Protein AF-A0A7G9Y6M0-F1 (afdb_monomer_lite)

Structure (mmCIF, N/CA/C/O backbone):
data_AF-A0A7G9Y6M0-F1
#
_entry.id   AF-A0A7G9Y6M0-F1
#
loop_
_atom_site.group_PDB
_atom_site.id
_atom_site.type_symbol
_atom_site.label_atom_id
_atom_site.label_alt_id
_atom_site.label_comp_id
_atom_site.label_asym_id
_atom_site.label_entity_id
_atom_site.label_seq_id
_atom_site.pdbx_PDB_ins_code
_atom_site.Cartn_x
_atom_site.Cartn_y
_atom_site.Cartn_z
_atom_site.occupancy
_atom_site.B_iso_or_equiv
_atom_site.auth_seq_id
_atom_site.auth_comp_id
_atom_site.auth_asym_id
_atom_site.auth_atom_id
_atom_site.pdbx_PDB_model_num
ATOM 1 N N . MET A 1 1 ? 20.302 6.269 -8.815 1.00 52.66 1 MET A N 1
ATOM 2 C CA . MET A 1 1 ? 19.053 7.052 -8.926 1.00 52.66 1 MET A CA 1
ATOM 3 C C . MET A 1 1 ? 18.201 6.391 -9.985 1.00 52.66 1 MET A C 1
ATOM 5 O O . MET A 1 1 ? 18.621 6.371 -11.130 1.00 52.66 1 MET A O 1
ATOM 9 N N . HIS A 1 2 ? 17.099 5.749 -9.602 1.00 72.06 2 HIS A N 1
ATOM 10 C CA . HIS A 1 2 ? 16.377 4.908 -10.551 1.00 72.06 2 HIS A CA 1
ATOM 11 C C . HIS A 1 2 ? 15.519 5.809 -11.470 1.00 72.06 2 HIS A C 1
ATOM 13 O O . HIS A 1 2 ? 15.731 5.808 -12.673 1.00 72.06 2 HIS A O 1
ATOM 19 N N . TRP A 1 3 ? 14.688 6.715 -10.933 1.00 73.25 3 TRP A N 1
ATOM 20 C CA . TRP A 1 3 ? 13.556 7.323 -11.669 1.00 73.25 3 TRP A CA 1
ATOM 21 C C . TRP A 1 3 ? 13.894 8.342 -12.760 1.00 73.25 3 TRP A C 1
ATOM 23 O O . TRP A 1 3 ? 13.186 8.400 -13.757 1.00 73.25 3 TRP A O 1
ATOM 33 N N . ASN A 1 4 ? 14.970 9.109 -12.597 1.00 83.38 4 ASN A N 1
ATOM 34 C CA . ASN A 1 4 ? 15.598 10.022 -13.569 1.00 83.38 4 ASN A CA 1
ATOM 35 C C . ASN A 1 4 ? 14.717 10.646 -14.689 1.00 83.38 4 ASN A C 1
ATOM 37 O O . ASN A 1 4 ? 15.151 10.740 -15.833 1.00 83.38 4 ASN A O 1
ATOM 41 N N . GLY A 1 5 ? 13.475 11.049 -14.394 1.00 83.44 5 GLY A N 1
ATOM 42 C CA . GLY A 1 5 ? 12.562 11.658 -15.373 1.00 83.44 5 GLY A CA 1
ATOM 43 C C . GLY A 1 5 ? 11.964 10.702 -16.415 1.00 83.44 5 GLY A C 1
ATOM 44 O O . GLY A 1 5 ? 11.389 11.159 -17.401 1.00 83.44 5 GLY A O 1
ATOM 45 N N . THR A 1 6 ? 12.069 9.384 -16.225 1.00 85.69 6 THR A N 1
ATOM 46 C CA . THR A 1 6 ? 11.450 8.413 -17.136 1.00 85.69 6 THR A CA 1
ATOM 47 C C . THR A 1 6 ? 9.928 8.505 -17.048 1.00 85.69 6 THR A C 1
ATOM 49 O O . THR A 1 6 ? 9.337 8.277 -15.996 1.00 85.69 6 THR A O 1
ATOM 52 N N . LEU A 1 7 ? 9.270 8.791 -18.172 1.00 89.56 7 LEU A N 1
ATOM 53 C CA . LEU A 1 7 ? 7.811 8.847 -18.232 1.00 89.56 7 LEU A CA 1
ATOM 54 C C . LEU A 1 7 ? 7.196 7.442 -18.121 1.00 89.56 7 LEU A C 1
ATOM 56 O O . LEU A 1 7 ? 7.385 6.604 -19.016 1.00 89.56 7 LEU A O 1
ATOM 60 N N . LEU A 1 8 ? 6.394 7.209 -17.078 1.00 91.62 8 LEU A N 1
ATOM 61 C CA . LEU A 1 8 ? 5.509 6.043 -16.969 1.00 91.62 8 LEU A CA 1
ATOM 62 C C . LEU A 1 8 ? 4.224 6.263 -17.751 1.00 91.62 8 LEU A C 1
ATOM 64 O O . LEU A 1 8 ? 3.172 6.595 -17.217 1.00 91.62 8 LEU A O 1
ATOM 68 N N . SER A 1 9 ? 4.328 6.049 -19.051 1.00 93.31 9 SER A N 1
ATOM 69 C CA . SER A 1 9 ? 3.227 6.223 -19.992 1.00 93.31 9 SER A CA 1
ATOM 70 C C . SER A 1 9 ? 2.165 5.118 -19.931 1.00 93.31 9 SER A C 1
ATOM 72 O O . SER A 1 9 ? 1.166 5.208 -20.636 1.00 93.31 9 SER A O 1
ATOM 74 N N . SER A 1 10 ? 2.372 4.049 -19.154 1.00 95.31 10 SER A N 1
ATOM 75 C CA . SER A 1 10 ? 1.404 2.958 -19.015 1.00 95.31 10 SER A CA 1
ATOM 76 C C . SER A 1 10 ? 1.577 2.188 -17.707 1.00 95.31 10 SER A C 1
ATOM 78 O O . SER A 1 10 ? 2.654 2.191 -17.107 1.00 95.31 10 SER A O 1
ATOM 80 N N . VAL A 1 11 ? 0.523 1.469 -17.309 1.00 94.00 11 VAL A N 1
ATOM 81 C CA . VAL A 1 11 ? 0.524 0.571 -16.141 1.00 94.00 11 VAL A CA 1
ATOM 82 C C . VAL A 1 11 ? 1.621 -0.489 -16.261 1.00 94.00 11 VAL A C 1
ATOM 84 O O . VAL A 1 11 ? 2.420 -0.654 -15.346 1.00 94.00 11 VAL A O 1
ATOM 87 N N . ASN A 1 12 ? 1.735 -1.149 -17.418 1.00 94.50 12 ASN A N 1
ATOM 88 C CA . ASN A 1 12 ? 2.785 -2.145 -17.651 1.00 94.50 12 ASN A CA 1
ATOM 89 C C . ASN A 1 12 ? 4.186 -1.552 -17.492 1.00 94.50 12 ASN A C 1
ATOM 91 O O . ASN A 1 12 ? 5.059 -2.178 -16.895 1.00 94.50 12 ASN A O 1
ATOM 95 N N . LYS A 1 13 ? 4.402 -0.332 -17.997 1.00 92.75 13 LYS A N 1
ATOM 96 C CA . LYS A 1 13 ? 5.686 0.353 -17.847 1.00 92.75 13 LYS A CA 1
ATOM 97 C C . LYS A 1 13 ? 5.976 0.642 -16.378 1.00 92.75 13 LYS A C 1
ATOM 99 O O . LYS A 1 13 ? 7.095 0.415 -15.947 1.00 92.75 13 LYS A O 1
ATOM 104 N N . ALA A 1 14 ? 4.971 1.076 -15.617 1.00 92.50 14 ALA A N 1
ATOM 105 C CA . ALA A 1 14 ? 5.087 1.316 -14.182 1.00 92.50 14 ALA A CA 1
ATOM 106 C C . ALA A 1 14 ? 5.495 0.057 -13.411 1.00 92.50 14 ALA A C 1
ATOM 108 O O . ALA A 1 14 ? 6.433 0.104 -12.622 1.00 92.50 14 ALA A O 1
ATOM 109 N N . ILE A 1 15 ? 4.833 -1.067 -13.689 1.00 94.31 15 ILE A N 1
ATOM 110 C CA . ILE A 1 15 ? 5.096 -2.354 -1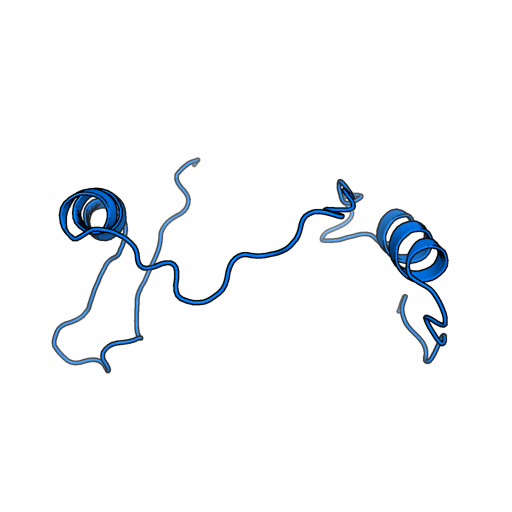3.035 1.00 94.31 15 ILE A CA 1
ATOM 111 C C . ILE A 1 15 ? 6.518 -2.824 -13.319 1.00 94.31 15 ILE A C 1
ATOM 113 O O . ILE A 1 15 ? 7.272 -3.058 -12.383 1.00 94.31 15 ILE A O 1
ATOM 117 N N . ARG A 1 16 ? 6.918 -2.892 -14.597 1.00 92.19 16 ARG A N 1
ATOM 118 C CA . ARG A 1 16 ? 8.274 -3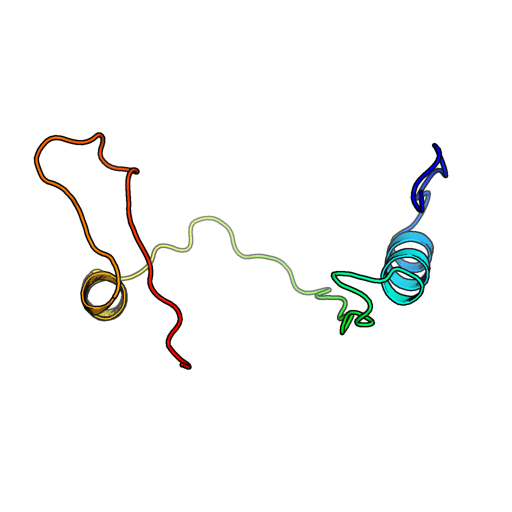.326 -14.979 1.00 92.19 16 ARG A CA 1
ATOM 119 C C . ARG A 1 16 ? 9.353 -2.495 -14.319 1.00 92.19 16 ARG A C 1
ATOM 121 O O . ARG A 1 16 ? 10.393 -3.000 -13.930 1.00 92.19 16 ARG A O 1
ATOM 128 N N . TRP A 1 17 ? 9.088 -1.209 -14.198 1.00 91.25 17 TRP A N 1
ATOM 129 C CA . TRP A 1 17 ? 10.018 -0.280 -13.608 1.00 91.25 17 TRP A CA 1
ATOM 130 C C . TRP A 1 17 ? 10.082 -0.418 -12.080 1.00 91.25 17 TRP A C 1
ATOM 132 O O . TRP A 1 17 ? 11.148 -0.308 -11.478 1.00 91.25 17 TRP A O 1
ATOM 142 N N . ALA A 1 18 ? 8.949 -0.727 -11.449 1.00 91.56 18 ALA A N 1
ATOM 143 C CA . ALA A 1 18 ? 8.921 -1.088 -10.044 1.00 91.56 18 ALA A CA 1
ATOM 144 C C . ALA A 1 18 ? 9.656 -2.405 -9.760 1.00 91.56 18 ALA A C 1
ATOM 146 O O . ALA A 1 18 ? 10.330 -2.508 -8.747 1.00 91.56 18 ALA A O 1
ATOM 147 N N . GLU A 1 19 ? 9.598 -3.383 -10.661 1.00 92.31 19 GLU A N 1
ATOM 148 C CA . GLU A 1 19 ? 10.311 -4.660 -10.509 1.00 92.31 19 GLU A CA 1
ATOM 149 C C . GLU A 1 19 ? 11.842 -4.500 -10.548 1.00 92.31 19 GLU A C 1
ATOM 151 O O . GLU A 1 19 ? 12.557 -5.258 -9.894 1.00 92.31 19 GLU A O 1
ATOM 156 N N . THR A 1 20 ? 12.370 -3.516 -11.286 1.00 91.44 20 THR A N 1
ATOM 157 C CA . THR A 1 20 ? 13.826 -3.319 -11.412 1.00 91.44 20 THR A CA 1
ATOM 158 C C . THR A 1 20 ? 14.444 -2.543 -10.256 1.00 91.44 20 THR A C 1
ATOM 160 O O . THR A 1 20 ? 15.667 -2.557 -10.104 1.00 91.44 20 THR A O 1
ATOM 163 N N . MET A 1 21 ? 13.633 -1.852 -9.448 1.00 90.44 21 MET A N 1
ATOM 164 C CA . MET A 1 21 ? 14.157 -1.050 -8.348 1.00 90.44 21 MET A CA 1
ATOM 165 C C . MET A 1 21 ? 14.652 -1.928 -7.195 1.00 90.44 21 MET A C 1
ATOM 167 O O . MET A 1 21 ? 14.273 -3.089 -7.048 1.00 90.44 21 MET A O 1
ATOM 171 N N . THR A 1 22 ? 15.482 -1.340 -6.341 1.00 90.25 22 THR A N 1
ATOM 172 C CA . THR A 1 22 ? 15.872 -1.933 -5.065 1.00 90.25 22 THR A CA 1
ATOM 173 C C . THR A 1 22 ? 15.537 -0.969 -3.939 1.00 90.25 22 THR A C 1
ATOM 175 O O . THR A 1 22 ? 15.772 0.238 -4.034 1.00 90.25 22 THR A O 1
ATOM 178 N N . TRP A 1 23 ? 14.977 -1.506 -2.861 1.00 83.69 23 TRP A N 1
ATOM 179 C CA . TRP A 1 23 ? 14.753 -0.796 -1.612 1.00 83.69 23 TRP A CA 1
ATOM 180 C C . TRP A 1 23 ? 15.611 -1.444 -0.533 1.00 83.69 23 TRP A C 1
ATOM 182 O O . TRP A 1 23 ? 15.480 -2.638 -0.283 1.00 83.69 23 TRP A O 1
ATOM 192 N N . ASN A 1 24 ? 16.522 -0.679 0.072 1.00 88.81 24 ASN A N 1
ATOM 193 C CA . ASN A 1 24 ? 17.512 -1.207 1.018 1.00 88.81 24 ASN A CA 1
ATOM 194 C C . ASN A 1 24 ? 18.252 -2.457 0.483 1.00 88.81 24 ASN A C 1
ATOM 196 O O . ASN A 1 24 ? 18.370 -3.469 1.167 1.00 88.81 24 ASN A O 1
ATOM 200 N N . SER A 1 25 ? 18.685 -2.410 -0.783 1.00 90.38 25 SER A N 1
ATOM 201 C CA . SER A 1 25 ? 19.321 -3.531 -1.504 1.00 90.38 25 SER A CA 1
ATOM 202 C C . SER A 1 25 ? 18.443 -4.775 -1.721 1.00 90.38 25 SER A C 1
ATOM 204 O O . SER A 1 25 ? 18.936 -5.781 -2.222 1.00 90.38 25 SER A O 1
ATOM 206 N N . VAL A 1 26 ? 17.147 -4.711 -1.407 1.00 91.69 26 VAL A N 1
ATOM 207 C CA . VAL A 1 26 ? 16.182 -5.800 -1.604 1.00 91.69 26 VAL A CA 1
ATOM 208 C C . VAL A 1 26 ? 15.265 -5.480 -2.783 1.00 91.69 26 VAL A C 1
ATOM 210 O O . VAL A 1 26 ? 14.795 -4.349 -2.934 1.00 91.69 26 VAL A O 1
ATOM 213 N N . HIS A 1 27 ? 15.003 -6.476 -3.629 1.00 90.44 27 HIS A N 1
ATOM 214 C CA . HIS A 1 27 ? 14.027 -6.347 -4.708 1.00 90.44 27 HIS A CA 1
ATOM 215 C C . HIS A 1 27 ? 12.594 -6.363 -4.158 1.00 90.44 27 HIS A C 1
ATOM 217 O O . HIS A 1 27 ? 12.277 -7.188 -3.298 1.00 90.44 27 HIS A O 1
ATOM 223 N N . PRO A 1 28 ? 11.710 -5.480 -4.643 1.00 92.62 28 PRO A N 1
ATOM 224 C CA . PRO A 1 28 ? 10.328 -5.450 -4.198 1.00 92.62 28 PRO A CA 1
ATOM 225 C C . PRO A 1 28 ? 9.519 -6.612 -4.786 1.00 92.62 28 PRO A C 1
ATOM 227 O O . PRO A 1 28 ? 9.759 -7.062 -5.906 1.00 92.62 28 PRO A O 1
ATOM 230 N N . ALA A 1 29 ? 8.487 -7.037 -4.057 1.00 94.06 29 ALA A N 1
ATOM 231 C CA . ALA A 1 29 ? 7.420 -7.867 -4.603 1.00 94.06 29 ALA A CA 1
ATOM 232 C C . ALA A 1 29 ? 6.341 -6.960 -5.211 1.00 94.06 29 ALA A C 1
ATOM 234 O O . ALA A 1 29 ? 5.712 -6.174 -4.499 1.00 94.06 29 ALA A O 1
ATOM 235 N N . VAL A 1 30 ? 6.118 -7.062 -6.520 1.00 93.56 30 VAL A N 1
ATOM 236 C CA . VAL A 1 30 ? 5.203 -6.175 -7.251 1.00 93.56 30 VAL A CA 1
ATOM 237 C C . VAL A 1 30 ? 3.944 -6.937 -7.655 1.00 93.56 30 VAL A C 1
ATOM 239 O O . VAL A 1 30 ? 4.020 -7.977 -8.299 1.00 93.56 30 VAL A O 1
ATOM 242 N N . HIS A 1 31 ? 2.778 -6.398 -7.292 1.00 93.94 31 HIS A N 1
ATOM 243 C CA . HIS A 1 31 ? 1.473 -6.947 -7.660 1.00 93.94 31 HIS A CA 1
ATOM 244 C C . HIS A 1 31 ? 0.578 -5.832 -8.199 1.00 93.94 31 HIS A C 1
ATOM 246 O O . HIS A 1 31 ? 0.415 -4.795 -7.554 1.00 93.94 31 HIS A O 1
ATOM 252 N N . LE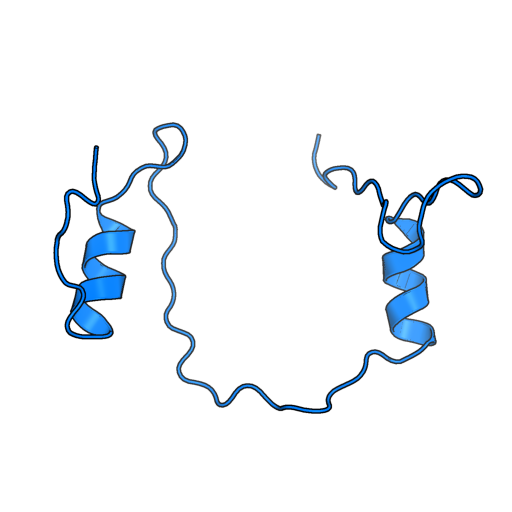U A 1 32 ? -0.025 -6.050 -9.370 1.00 94.12 32 LEU A N 1
ATOM 253 C CA . LEU A 1 32 ? -1.071 -5.172 -9.886 1.00 94.12 32 LEU A CA 1
ATOM 254 C C . LEU A 1 32 ? -2.410 -5.561 -9.260 1.00 94.12 32 LEU A C 1
ATOM 256 O O . LEU A 1 32 ? -2.841 -6.705 -9.376 1.00 94.12 32 LEU A O 1
ATOM 260 N N . ILE A 1 33 ? -3.081 -4.595 -8.636 1.00 92.44 33 ILE A N 1
ATOM 261 C CA . ILE A 1 33 ? -4.466 -4.742 -8.191 1.00 92.44 33 ILE A CA 1
ATOM 262 C C . ILE A 1 33 ? -5.341 -4.026 -9.220 1.00 92.44 33 ILE A C 1
ATOM 264 O O . ILE A 1 33 ? -5.422 -2.803 -9.230 1.00 92.44 33 ILE A O 1
ATOM 268 N N . ASP A 1 34 ? -5.982 -4.794 -10.094 1.00 92.31 34 ASP A N 1
ATOM 269 C CA . ASP A 1 34 ? -6.875 -4.316 -11.161 1.00 92.31 34 ASP A CA 1
ATOM 270 C C . ASP A 1 34 ? -8.351 -4.237 -10.728 1.00 92.31 34 ASP A C 1
ATOM 272 O O . ASP A 1 34 ? -9.252 -3.996 -11.532 1.00 92.31 34 ASP A O 1
ATOM 276 N N . LYS A 1 35 ? -8.608 -4.421 -9.432 1.00 92.06 35 LYS A N 1
ATOM 277 C CA . LYS A 1 35 ? -9.945 -4.360 -8.846 1.00 92.06 35 LYS A CA 1
ATOM 278 C C . LYS A 1 35 ? -10.377 -2.916 -8.630 1.00 92.06 35 LYS A C 1
ATOM 280 O O . LYS A 1 35 ? -9.584 -2.055 -8.252 1.00 92.06 35 LYS A O 1
ATOM 285 N N . VAL A 1 36 ? -11.676 -2.673 -8.776 1.00 89.88 36 VAL A N 1
ATOM 286 C CA . VAL A 1 36 ? -12.278 -1.387 -8.415 1.00 89.88 36 VAL A CA 1
ATOM 287 C C . VAL A 1 36 ? -12.155 -1.187 -6.906 1.00 89.88 36 VAL A C 1
ATOM 289 O O . VAL A 1 36 ? -12.705 -1.963 -6.122 1.00 89.88 36 VAL A O 1
ATOM 292 N N . TYR A 1 37 ? -11.449 -0.132 -6.500 1.00 86.94 37 TYR A N 1
ATOM 293 C CA . TYR A 1 37 ? -11.408 0.283 -5.105 1.00 86.94 37 TYR A CA 1
ATOM 294 C C . TYR A 1 37 ? -12.756 0.898 -4.725 1.00 86.94 37 TYR A C 1
ATOM 296 O O . TYR A 1 37 ? -13.178 1.908 -5.292 1.00 86.94 37 TYR A O 1
ATOM 304 N N . GLN A 1 38 ? -13.462 0.263 -3.794 1.00 89.69 38 GLN A N 1
ATOM 305 C CA . GLN A 1 38 ? -14.769 0.742 -3.366 1.00 89.69 38 GLN A CA 1
ATOM 306 C C . GLN A 1 38 ? -14.618 1.998 -2.504 1.00 89.69 38 GLN A C 1
ATOM 308 O O . GLN A 1 38 ? -13.950 1.998 -1.472 1.00 89.69 38 GLN A O 1
ATOM 313 N N . ASN A 1 39 ? -15.284 3.072 -2.919 1.00 87.06 39 ASN A N 1
ATOM 314 C CA . ASN A 1 39 ? -15.305 4.331 -2.184 1.00 87.06 39 ASN A CA 1
ATOM 315 C C . ASN A 1 39 ? -16.424 4.336 -1.135 1.00 87.06 39 ASN A C 1
ATOM 317 O O . ASN A 1 39 ? -17.447 3.676 -1.293 1.00 87.06 39 ASN A O 1
ATOM 321 N N . GLY A 1 40 ? -16.241 5.106 -0.059 1.00 87.62 40 GLY A N 1
ATOM 322 C CA . GLY A 1 40 ? -17.235 5.230 1.015 1.00 87.62 40 GLY A CA 1
ATOM 323 C C . GLY A 1 40 ? -17.267 4.059 2.003 1.00 87.62 40 GLY A C 1
ATOM 324 O O . GLY A 1 40 ? -18.049 4.092 2.953 1.00 87.62 40 GLY A O 1
ATOM 325 N N . VAL A 1 41 ? -16.397 3.061 1.829 1.00 86.94 41 VAL A N 1
ATOM 326 C CA . VAL A 1 41 ? -16.205 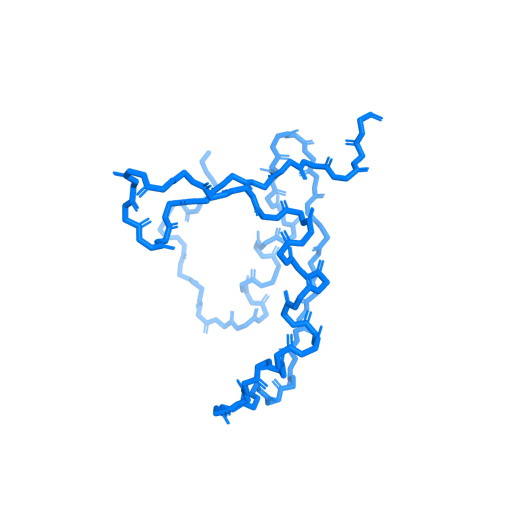1.982 2.801 1.00 86.94 41 VAL A CA 1
ATOM 327 C C . VAL A 1 41 ? -15.601 2.570 4.078 1.00 86.94 41 VAL A C 1
ATOM 329 O O . VAL A 1 41 ? -14.561 3.228 4.042 1.00 86.94 41 VAL A O 1
ATOM 332 N N . LYS A 1 42 ? -16.268 2.354 5.214 1.00 86.88 42 LYS A N 1
ATOM 333 C CA . LYS A 1 42 ? -15.792 2.761 6.541 1.00 86.88 42 LYS A CA 1
ATOM 334 C C . LYS A 1 42 ? -15.563 1.526 7.393 1.00 86.88 42 LYS A C 1
ATOM 336 O O . LYS A 1 42 ? -16.368 0.599 7.371 1.00 86.88 42 LYS A O 1
ATOM 341 N N . LEU A 1 43 ? -14.488 1.548 8.173 1.00 87.19 43 LEU A N 1
ATOM 342 C CA . LEU A 1 43 ? -14.228 0.507 9.154 1.00 87.19 43 LEU A CA 1
ATOM 343 C C . LEU A 1 43 ? -15.302 0.554 10.249 1.00 87.19 43 LEU A C 1
ATOM 345 O O . LEU A 1 43 ? -15.681 1.636 10.712 1.00 87.19 43 LEU A O 1
ATOM 349 N N . THR A 1 44 ? -15.807 -0.608 10.661 1.00 92.81 44 THR A N 1
ATOM 350 C CA . THR A 1 44 ? -16.721 -0.687 11.805 1.00 92.81 44 THR A CA 1
ATOM 351 C C . THR A 1 44 ? -15.972 -0.335 13.091 1.00 92.81 44 THR A C 1
ATOM 353 O O . THR A 1 44 ? -14.753 -0.480 13.178 1.00 92.81 44 THR A O 1
ATOM 356 N N . LYS A 1 45 ? -16.696 0.120 14.122 1.00 91.56 45 LYS A N 1
ATOM 357 C CA . LYS A 1 45 ? -16.085 0.425 15.430 1.00 91.56 45 LYS A CA 1
ATOM 358 C C . LYS A 1 45 ? -15.394 -0.798 16.036 1.00 91.56 45 LYS A C 1
ATOM 360 O O . LYS A 1 45 ? -14.341 -0.665 16.645 1.00 91.56 45 LYS A O 1
ATOM 365 N N . GLU A 1 46 ? -15.983 -1.973 15.841 1.00 92.12 46 GLU A N 1
ATOM 366 C CA . GLU A 1 46 ? -15.451 -3.255 16.305 1.00 92.12 46 GLU A CA 1
ATOM 367 C C . GLU A 1 46 ? -14.120 -3.585 15.628 1.00 92.12 46 GLU A C 1
ATOM 369 O O . GLU A 1 46 ? -13.143 -3.867 16.313 1.00 92.12 46 GLU A O 1
ATOM 374 N N . ALA A 1 47 ? -14.047 -3.463 14.299 1.00 93.06 47 ALA A N 1
ATOM 375 C CA . ALA A 1 47 ? -12.812 -3.720 13.568 1.00 93.06 47 ALA A CA 1
ATOM 376 C C . ALA A 1 47 ? -11.734 -2.659 13.863 1.00 93.06 47 ALA A C 1
ATOM 378 O O . ALA A 1 47 ? -10.561 -2.998 13.983 1.00 93.06 47 ALA A O 1
ATOM 379 N N . MET A 1 48 ? -12.120 -1.391 14.061 1.00 92.44 48 MET A N 1
ATOM 380 C CA . MET A 1 48 ? -11.188 -0.336 14.480 1.00 92.44 48 MET A CA 1
ATOM 381 C C . MET A 1 48 ? -10.608 -0.604 15.872 1.00 92.44 48 MET A C 1
ATOM 383 O O . MET A 1 48 ? -9.441 -0.312 16.100 1.00 92.44 48 MET A O 1
ATOM 387 N N . LYS A 1 49 ? -11.386 -1.185 16.795 1.00 91.38 49 LYS A N 1
ATOM 388 C CA . LYS A 1 49 ? -10.913 -1.504 18.149 1.00 91.38 49 LYS A CA 1
ATOM 389 C C . LYS A 1 49 ? -9.702 -2.440 18.122 1.00 91.38 49 LYS A C 1
ATOM 391 O O . LYS A 1 49 ? -8.760 -2.204 18.862 1.00 91.38 49 LYS A O 1
ATOM 396 N N . ILE A 1 50 ? -9.706 -3.427 17.224 1.00 91.75 50 ILE A N 1
ATOM 397 C CA . ILE A 1 50 ? -8.573 -4.342 17.018 1.00 91.75 50 ILE A CA 1
ATOM 398 C C . ILE A 1 50 ? -7.335 -3.567 16.540 1.00 91.75 50 ILE A C 1
ATOM 400 O O . ILE A 1 50 ? -6.220 -3.836 16.970 1.00 91.75 50 ILE A O 1
ATOM 404 N N . CYS A 1 51 ? -7.507 -2.574 15.663 1.00 89.44 51 CYS A N 1
ATOM 405 C CA . CYS A 1 51 ? -6.398 -1.723 15.233 1.00 89.44 51 CYS A CA 1
ATOM 406 C C . CYS A 1 51 ? -5.872 -0.829 16.368 1.00 89.44 51 CYS A C 1
ATOM 408 O O . CYS A 1 51 ? -4.662 -0.660 16.486 1.00 89.44 51 CYS A O 1
ATOM 410 N N . GLU A 1 52 ? -6.759 -0.278 17.203 1.00 90.44 52 GLU A N 1
ATOM 411 C CA . GLU A 1 52 ? -6.391 0.577 18.345 1.00 90.44 52 GLU A CA 1
ATOM 412 C C . GLU A 1 52 ? -5.578 -0.172 19.415 1.00 90.44 52 GLU A C 1
ATOM 414 O O . GLU A 1 52 ? -4.821 0.462 20.135 1.00 90.44 52 GLU A O 1
ATOM 419 N N . GLU A 1 53 ? -5.634 -1.508 19.478 1.00 90.38 53 GLU A N 1
ATOM 420 C CA . GLU A 1 53 ? -4.737 -2.303 20.340 1.00 90.38 53 GLU A CA 1
ATOM 421 C C . GLU A 1 53 ? -3.254 -2.153 19.963 1.00 90.38 53 GLU A C 1
ATOM 423 O O . GLU A 1 53 ? -2.382 -2.387 20.796 1.00 90.38 53 GLU A O 1
ATOM 428 N N .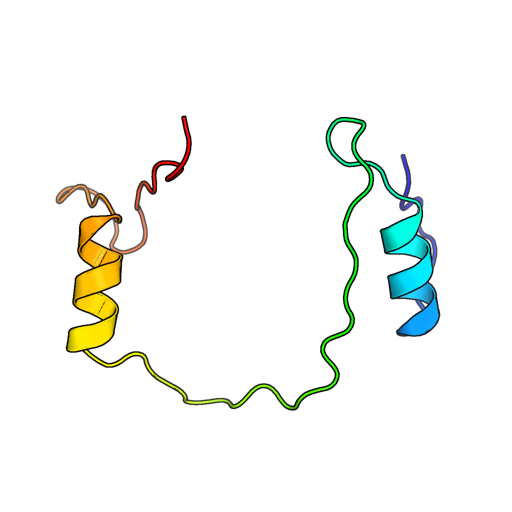 ARG A 1 54 ? -2.956 -1.762 18.716 1.00 90.94 54 ARG A N 1
ATOM 429 C CA . ARG A 1 54 ? -1.588 -1.556 18.210 1.00 90.94 54 ARG A CA 1
ATOM 430 C C . ARG A 1 54 ? -1.225 -0.094 17.970 1.00 90.94 54 ARG A C 1
ATOM 432 O O . ARG A 1 54 ? -0.070 0.190 17.665 1.00 90.94 54 ARG A O 1
ATOM 439 N N . ILE A 1 55 ? -2.204 0.806 18.009 1.00 91.69 55 ILE A N 1
ATOM 440 C CA . ILE A 1 55 ? -2.004 2.226 17.726 1.00 91.69 55 ILE A CA 1
ATOM 441 C C . ILE A 1 55 ? -1.821 2.957 19.051 1.00 91.69 55 ILE A C 1
ATOM 443 O O . ILE A 1 55 ? -2.765 3.124 19.819 1.00 91.69 55 ILE A O 1
ATOM 447 N N . GLU A 1 56 ? -0.615 3.451 19.297 1.00 90.44 56 GLU A N 1
ATOM 448 C CA . GLU A 1 56 ? -0.336 4.267 20.471 1.00 90.44 56 GLU A CA 1
ATOM 449 C C . GLU A 1 56 ? -0.651 5.735 20.178 1.00 90.44 56 GLU A C 1
ATOM 451 O O . GLU A 1 56 ? -0.156 6.322 19.211 1.00 90.44 56 GLU A O 1
ATOM 456 N N . ARG A 1 57 ? -1.495 6.337 21.023 1.00 89.94 57 ARG A N 1
ATOM 457 C CA . ARG A 1 57 ? -1.915 7.740 20.918 1.00 89.94 57 ARG A CA 1
ATOM 458 C C . ARG A 1 57 ? -1.455 8.514 22.139 1.00 89.94 57 ARG A C 1
ATOM 460 O O . ARG A 1 57 ? -1.746 8.130 23.271 1.00 89.94 57 ARG A O 1
ATOM 467 N N . LEU A 1 58 ? -0.814 9.653 21.908 1.00 86.44 58 LEU A N 1
ATOM 468 C CA . LEU A 1 58 ? -0.445 10.583 22.969 1.00 86.44 58 LEU A CA 1
ATOM 469 C C . LEU A 1 58 ? -1.540 11.642 23.116 1.00 86.44 58 LEU A C 1
ATOM 471 O O . LEU A 1 58 ? -1.856 12.360 22.171 1.00 86.44 58 LEU A O 1
ATOM 475 N N . GLY A 1 59 ? -2.134 11.746 24.307 1.00 83.31 59 GLY A N 1
ATOM 476 C CA . GLY A 1 59 ? -3.292 12.619 24.552 1.00 83.31 59 GLY A CA 1
ATOM 477 C C . GLY A 1 59 ? -3.023 14.121 24.386 1.00 83.31 59 GLY A C 1
ATOM 478 O O . GLY A 1 59 ? -3.963 14.903 24.286 1.00 83.31 59 GLY A O 1
ATOM 479 N N . ASN A 1 60 ? -1.756 14.529 24.352 1.00 89.75 60 ASN A N 1
ATOM 480 C CA . ASN A 1 60 ? -1.325 15.907 24.128 1.00 89.75 60 ASN A CA 1
ATOM 481 C C . ASN A 1 60 ? -1.010 16.222 22.655 1.00 89.75 60 ASN A C 1
ATOM 483 O O . ASN A 1 60 ? -0.673 17.369 22.359 1.00 89.75 60 ASN A O 1
ATOM 487 N N . LEU A 1 61 ? -1.091 15.240 21.751 1.00 88.38 61 LEU A N 1
ATOM 488 C CA . LEU A 1 61 ? -0.815 15.429 20.331 1.00 88.38 61 LEU A CA 1
ATOM 489 C C . LEU A 1 61 ? -2.098 15.471 19.482 1.00 88.38 61 LEU A C 1
ATOM 491 O O . LEU A 1 61 ? -3.144 14.942 19.877 1.00 88.38 61 LEU A O 1
ATOM 495 N N . PRO A 1 62 ? -2.040 16.121 18.305 1.00 90.06 62 PRO A N 1
ATOM 496 C CA . PRO A 1 62 ? -3.071 16.047 17.283 1.00 90.06 62 PRO A CA 1
ATOM 497 C C . PRO A 1 62 ? -3.583 14.628 17.010 1.00 90.06 62 PRO A C 1
ATOM 499 O O . PRO A 1 62 ? -2.859 13.642 17.060 1.00 90.06 62 PRO A O 1
ATOM 502 N N . LYS A 1 63 ? -4.856 14.536 16.613 1.00 84.19 63 LYS A N 1
ATOM 503 C CA . LYS A 1 63 ? -5.590 13.275 16.387 1.00 84.19 63 LYS A CA 1
ATOM 504 C C . LYS A 1 63 ? -4.859 12.232 15.523 1.00 84.19 63 LYS A C 1
ATOM 506 O O . LYS A 1 63 ? -5.134 11.039 15.649 1.00 84.19 63 LYS A O 1
ATOM 511 N N . TRP A 1 64 ? -4.020 12.678 14.596 1.00 88.94 64 TRP A N 1
ATOM 512 C CA . TRP A 1 64 ? -3.350 11.818 13.622 1.00 88.94 64 TRP A CA 1
ATOM 513 C C . TRP A 1 64 ? -1.904 11.488 13.991 1.00 88.94 64 TRP A C 1
ATOM 515 O O . TRP A 1 64 ? -1.286 10.704 13.278 1.00 88.94 64 TRP A O 1
ATOM 525 N N . ASP A 1 65 ? -1.399 12.022 15.104 1.00 91.19 65 ASP A N 1
ATOM 526 C CA . ASP A 1 65 ? -0.097 11.647 15.639 1.00 91.19 65 ASP A CA 1
ATOM 527 C C . ASP A 1 65 ? -0.231 10.325 16.389 1.00 91.19 65 ASP A C 1
ATOM 529 O O . ASP A 1 65 ? -0.842 10.234 17.459 1.00 91.19 65 ASP A O 1
ATOM 533 N N . VAL A 1 66 ? 0.293 9.277 15.760 1.00 92.00 66 VAL A N 1
ATOM 534 C CA . VAL A 1 66 ? 0.190 7.898 16.223 1.00 92.00 66 VAL A CA 1
ATOM 535 C C . VAL A 1 66 ? 1.509 7.169 16.023 1.00 92.00 66 VAL A C 1
ATOM 537 O O . VAL A 1 66 ? 2.174 7.360 15.004 1.00 92.00 66 VAL A O 1
ATOM 540 N N . THR A 1 67 ? 1.845 6.291 16.963 1.00 91.06 67 THR A N 1
ATOM 541 C CA . THR A 1 67 ? 2.968 5.355 16.835 1.00 91.06 67 THR A CA 1
ATOM 542 C C . THR A 1 67 ? 2.418 3.952 16.598 1.00 91.06 67 THR A C 1
ATOM 544 O O . THR A 1 67 ? 1.432 3.550 17.216 1.00 91.06 67 THR A O 1
ATOM 547 N N . ILE A 1 68 ? 3.023 3.217 15.662 1.00 91.94 68 ILE A N 1
ATOM 548 C CA . ILE A 1 68 ? 2.682 1.822 15.368 1.00 91.94 68 ILE A CA 1
ATOM 549 C C . ILE A 1 68 ? 3.980 1.029 15.331 1.00 91.94 68 ILE A C 1
ATOM 551 O O . ILE A 1 68 ? 4.761 1.158 14.387 1.00 91.94 68 ILE A O 1
ATOM 555 N N . GLU A 1 69 ? 4.184 0.183 16.334 1.00 88.31 69 GLU A N 1
ATOM 556 C CA . GLU A 1 69 ? 5.358 -0.680 16.392 1.00 88.31 69 GLU A CA 1
ATOM 557 C C . GLU A 1 69 ? 5.225 -1.888 15.435 1.00 88.31 69 GLU A C 1
ATOM 559 O O . GLU A 1 69 ? 4.116 -2.423 15.218 1.00 88.31 69 GLU A O 1
ATOM 564 N N . PRO A 1 70 ? 6.339 -2.349 14.831 1.00 86.75 70 PRO A N 1
ATOM 565 C CA . PRO A 1 70 ? 6.361 -3.569 14.032 1.00 86.75 70 PRO A CA 1
ATOM 566 C C . PRO A 1 70 ? 5.888 -4.777 14.849 1.00 86.75 70 PRO A C 1
ATOM 568 O O . PRO A 1 70 ? 6.280 -4.968 15.992 1.00 86.75 70 PRO A O 1
ATOM 571 N N . ALA A 1 71 ? 5.061 -5.636 14.247 1.00 79.69 71 ALA A N 1
ATOM 572 C CA . ALA A 1 71 ? 4.587 -6.859 14.909 1.00 79.69 71 ALA A CA 1
ATOM 573 C C . ALA A 1 71 ? 5.659 -7.964 14.995 1.00 79.69 71 ALA A C 1
ATOM 575 O O . ALA A 1 71 ? 5.441 -8.977 15.652 1.00 79.69 71 ALA A O 1
ATOM 576 N N . PHE A 1 72 ? 6.786 -7.785 14.304 1.00 76.50 72 PHE A N 1
ATOM 577 C CA . PHE A 1 72 ? 7.875 -8.748 14.235 1.00 76.50 72 PHE A CA 1
ATOM 578 C C . PHE A 1 72 ? 9.159 -8.039 14.666 1.00 76.50 72 PHE A C 1
ATOM 580 O O . PHE A 1 72 ? 9.575 -7.084 14.006 1.00 76.50 72 PHE A O 1
ATOM 587 N N . GLY A 1 73 ? 9.724 -8.490 15.785 1.00 52.50 73 GLY A N 1
ATOM 588 C CA . GLY A 1 73 ? 11.082 -8.185 16.235 1.00 52.50 73 GLY A CA 1
ATOM 589 C C . GLY A 1 73 ? 11.983 -9.391 16.038 1.00 52.50 73 GLY A C 1
ATOM 590 O O . GLY A 1 73 ? 11.453 -10.525 16.120 1.00 52.50 73 GLY A O 1
#

Sequence (73 aa):
MHWNGTLLSSVNKAIRWAETMTWNSVHPAVHLIDKVYQNGVKLTKEAMKICEERIERLGNLPKWDVTIEPAFG

Foldseek 3Di:
DQCPPDDPPDPVSVQVSLQPDDDVNHGDDGDDDPDDDDPPDDDDPVRVVVVVVQWDDDPPDPPPDTDGDDPPD

pLDDT: mean 88.49, std 7.49, range [52.5, 95.31]

Radius of gyration: 18.41 Å; chains: 1; bounding box: 37×25×44 Å

Secondary structure (DSSP, 8-state):
---TT----SHHHHHHHHHH--BTTBPPP-----SPPPTT----HHHHHHHHTTEEE-TTS-TT-EEE--S--

Organism: NCBI:txid2759911

InterPro domains:
  IPR011518 Transposase, Rhodopir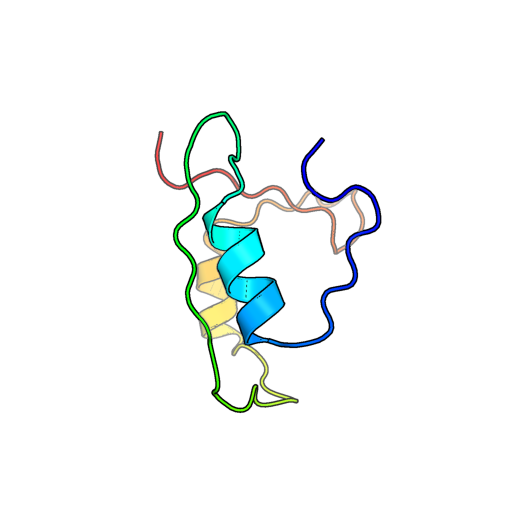ellula-type [PF07592] (1-70)